Protein 1JHJ (pdb70)

CATH classification: 2.60.120.260

Sequence (161 aa):
ATPNKTPPGADPKQLERTGTVREIGSQAVWSLSSCKPGFGVDQLRDDNLETYWQSDGSQPHLVNIQFRRKTTVKTLCIYADYKSDESYTPSKISVRVGNNFHNLQEIRQLELVEPSGWIHVPLTDNHKKPTRTFMIQIAVLANHQNGRDTHMRQIKIYTPV

Solvent-accessible surface area: 8589 Å² total; per-residue (Å²): 151,39,132,110,89,32,109,78,36,63,55,0,95,95,50,69,194,84,53,82,18,155,38,3,0,102,73,15,100,39,47,32,59,23,65,90,128,55,57,10,45,105,35,0,66,60,85,58,70,146,42,50,0,25,1,86,14,94,71,64,0,39,0,11,0,51,13,235,129,92,1,40,0,93,18,0,0,0,36,0,19,41,173,70,4,115,35,79,0,0,16,94,0,0,0,54,17,13,93,61,86,163,76,37,132,85,50,88,138,35,116,6,45,46,2,36,6,24,15,62,0,64,0,35,53,151,141,186,134,47,9,146,6,64,1,0,9,0,0,0,56,33,12,20,126,152,6,130,19,0,12,0,24,1,0,19,0,0,20,57,122

Organism: Homo sapiens (NCBI:txid9606)

Radius of gyration: 14.82 Å; Cα contacts (8 Å, |Δi|>4): 414; chains: 1; bounding box: 38×38×40 Å

B-factor: mean 30.37, std 11.62, range [15.07, 76.91]

InterPro domains:
  IPR004939 APC10/DOC domain [PF03256] (5-182)
  IPR004939 APC10/DOC domain [PS51284] (1-185)
  IPR004939 APC10/DOC domain [SM01337] (22-184)
  IPR008979 Galactose-binding-like domain superfamily [SSF49785] (11-160)
  IPR016901 Anaphase-promoting complex subunit APC10/Doc1 [PIRSF028841] (13-185)
  IPR016901 Anaphase-promoting complex subunit APC10/Doc1 [PTHR12936] (2-185)
  IPR016901 Anaphase-promoting complex subunit APC10/Doc1 [cd08366] (23-160)

Foldseek 3Di:
DPVPADEADDDVVVVVVVVFKDWCLVQWDKDKPAFDVQADDCQQAVPDQVGKTKGDDAPFIKIKTFHPAFAFFFKKKWFFACVPWPQQGFAKKWKWFAADPVGTDTDDIDGGGRYHTIDIDTQADPVRGGGGGGMMMMIRHGGPPRRGMHITRYMTIIGGD

GO terms:
  GO:0005680 anaphase-promoting complex (C, IDA)
  GO:0141198 protein branched polyubiquitination (P, IDA)
  GO:0031145 anaphase-promoting complex-dependent catabolic process (P, IDA)
  GO:0070936 protein K48-linked ubiquitination (P, IDA)
  GO:0070979 protein K11-linked ubiquitination (P, IDA)
  GO:0005515 protein binding (F, IPI)
  GO:0005654 nucleoplasm (C, TAS)
  GO:0005829 cytosol (C, TAS)

Nearest PDB structures (foldseek):
  1jhj-assembly1_A  TM=1.006E+00  e=3.169E-32  Homo sapiens
  9gaw-assembly1_L  TM=9.898E-01  e=2.789E-29  Homo sapiens
  5l9u-assembly1_L  TM=9.816E-01  e=6.647E-28  Homo sapiens
  8tau-assembly1_L  TM=9.810E-01  e=1.213E-27  Homo sapiens
  6tnt-assembly1_L  TM=9.790E-01  e=3.620E-27  Homo sapiens

Structure (mmCIF, N/CA/C/O backbone):
data_1JHJ
#
_entry.id   1JHJ
#
_cell.length_a   97.664
_cell.length_b   97.664
_cell.length_c   67.769
_cell.angle_alpha   90.00
_cell.angle_beta   90.00
_cell.angle_gamma   120.00
#
_symmetry.space_group_name_H-M   'P 6 2 2'
#
loop_
_entity.id
_entity.type
_entity.pdbx_description
1 polymer APC10
2 non-polymer 'NICKEL (II) ION'
3 water water
#
loop_
_atom_site.group_PDB
_atom_site.id
_atom_site.type_symbol
_atom_site.label_atom_id
_atom_site.label_alt_id
_atom_site.label_comp_id
_atom_site.label_asym_id
_atom_site.label_entity_id
_atom_site.label_seq_id
_atom_site.pdbx_PDB_ins_code
_atom_site.Cartn_x
_atom_site.Cartn_y
_atom_site.Cartn_z
_atom_site.occupancy
_atom_site.B_iso_or_equiv
_atom_site.auth_seq_id
_atom_site.auth_comp_id
_atom_site.auth_asym_id
_atom_site.auth_atom_id
_atom_site.pdbx_PDB_model_num
ATOM 1 N N . ALA A 1 1 ? 15.878 3.135 6.828 1.00 39.35 2 ALA A N 1
ATOM 2 C CA . ALA A 1 1 ? 16.808 3.799 7.782 1.00 35.14 2 ALA A CA 1
ATOM 3 C C . ALA A 1 1 ? 17.839 4.672 7.057 1.00 32.34 2 ALA A C 1
ATOM 4 O O . ALA A 1 1 ? 18.107 4.504 5.864 1.00 30.78 2 ALA A O 1
ATOM 6 N N . THR A 1 2 ? 18.417 5.622 7.785 1.00 30.01 3 THR A N 1
ATOM 7 C CA . THR A 1 2 ? 19.482 6.475 7.240 1.00 28.50 3 THR A CA 1
ATOM 8 C C . THR A 1 2 ? 20.611 6.140 8.177 1.00 26.08 3 THR A C 1
ATOM 9 O O . THR A 1 2 ? 20.820 6.775 9.204 1.00 26.57 3 THR A O 1
ATOM 13 N N . PRO A 1 3 ? 21.397 5.120 7.819 1.00 24.14 4 PRO A N 1
ATOM 14 C CA . PRO A 1 3 ? 22.519 4.634 8.611 1.00 26.42 4 PRO A CA 1
ATOM 15 C C . PRO A 1 3 ? 23.561 5.628 9.088 1.00 22.90 4 PRO A C 1
ATOM 16 O O . PRO A 1 3 ? 24.067 5.496 10.197 1.0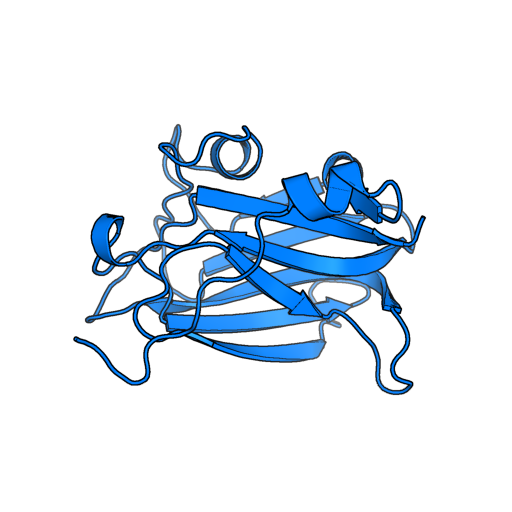0 26.88 4 PRO A O 1
ATOM 20 N N . ASN A 1 4 ? 23.858 6.641 8.277 1.00 23.09 5 ASN A N 1
ATOM 21 C CA . ASN A 1 4 ? 24.846 7.613 8.717 1.00 21.26 5 ASN A CA 1
ATOM 22 C C . ASN A 1 4 ? 24.215 8.912 9.262 1.00 22.55 5 ASN A C 1
ATOM 23 O O . ASN A 1 4 ? 24.867 9.950 9.289 1.00 23.03 5 ASN A O 1
ATOM 28 N N . LYS A 1 5 ? 22.973 8.832 9.708 1.00 22.73 6 LYS A N 1
ATOM 29 C CA . LYS A 1 5 ? 22.350 10.013 10.321 1.00 24.60 6 LYS A CA 1
ATOM 30 C C . LYS A 1 5 ? 23.117 10.348 11.608 1.00 24.79 6 LYS A C 1
ATOM 31 O O . LYS A 1 5 ? 23.724 9.494 12.263 1.00 23.88 6 LYS A O 1
ATOM 37 N N . THR A 1 6 ? 23.116 11.623 11.961 1.00 21.06 7 THR A N 1
ATOM 38 C CA . THR A 1 6 ? 23.770 12.112 13.160 1.00 23.14 7 THR A CA 1
ATOM 39 C C . THR A 1 6 ? 23.058 11.544 14.392 1.00 24.31 7 THR A C 1
ATOM 40 O O . THR A 1 6 ? 21.846 11.715 14.566 1.00 24.98 7 THR A O 1
ATOM 44 N N . PRO A 1 7 ? 23.802 10.841 15.270 1.00 21.04 8 PRO A N 1
ATOM 45 C CA . PRO A 1 7 ? 23.132 10.291 16.449 1.00 22.85 8 PRO A CA 1
ATOM 46 C C . PRO A 1 7 ? 22.607 11.394 17.368 1.00 22.10 8 PRO A C 1
ATOM 47 O O . PRO A 1 7 ? 23.289 12.407 17.548 1.00 23.02 8 PRO A O 1
ATOM 51 N N . PRO A 1 8 ? 21.425 11.190 17.965 1.00 23.19 9 PRO A N 1
ATOM 52 C CA . PRO A 1 8 ? 20.863 12.193 18.878 1.00 27.51 9 PRO A CA 1
ATOM 53 C C . PRO A 1 8 ? 21.700 12.203 20.160 1.00 30.04 9 PRO A C 1
ATOM 54 O O . PRO A 1 8 ? 22.187 11.150 20.610 1.00 28.78 9 PRO A O 1
ATOM 58 N N . GLY A 1 9 ? 21.880 13.386 20.733 1.00 25.01 10 GLY A N 1
ATOM 59 C CA . GLY A 1 9 ? 22.647 13.514 21.952 1.00 28.14 10 GLY A CA 1
ATOM 60 C C . GLY A 1 9 ? 21.747 13.426 23.167 1.00 25.47 10 GLY A C 1
ATOM 61 O O . GLY A 1 9 ? 20.549 13.185 23.058 1.00 26.98 10 GLY A O 1
ATOM 62 N N . ALA A 1 10 ? 22.361 13.633 24.324 1.00 32.08 11 ALA A N 1
ATOM 63 C CA . ALA A 1 10 ? 21.675 13.577 25.610 1.00 32.32 11 ALA A CA 1
ATOM 64 C C . ALA A 1 10 ? 20.763 14.783 25.809 1.00 35.64 11 ALA A C 1
ATOM 65 O O . ALA A 1 10 ? 21.009 15.870 25.277 1.00 28.73 11 ALA A O 1
ATOM 67 N N . ASP A 1 11 ? 19.715 14.576 26.587 1.00 32.86 12 ASP A N 1
ATOM 68 C CA . ASP A 1 11 ? 18.787 15.635 26.908 1.00 34.19 12 ASP A CA 1
ATOM 69 C C . ASP A 1 11 ? 19.558 16.557 27.864 1.00 31.18 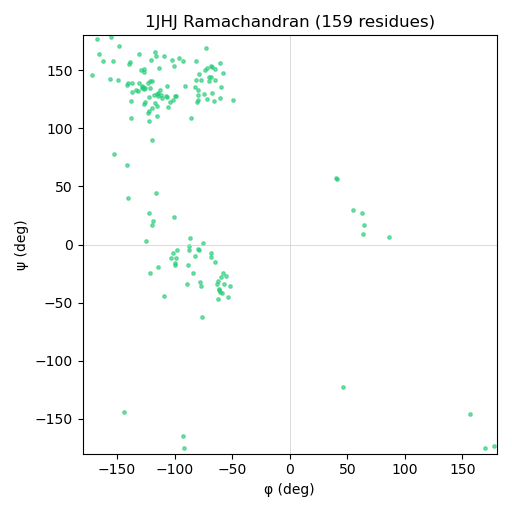12 ASP A C 1
ATOM 70 O O . ASP A 1 11 ? 20.084 16.110 28.898 1.00 28.19 12 ASP A O 1
ATOM 75 N N . PRO A 1 12 ? 19.657 17.859 27.538 1.00 31.65 13 PRO A N 1
ATOM 76 C CA . PRO A 1 12 ? 20.384 18.801 28.392 1.00 27.09 13 PRO A CA 1
ATOM 77 C C . PRO A 1 12 ? 19.905 18.834 29.829 1.00 30.99 13 PRO A C 1
ATOM 78 O O . PRO A 1 12 ? 20.679 19.168 30.724 1.00 33.82 13 PRO A O 1
ATOM 82 N N . LYS A 1 13 ? 18.635 18.505 30.029 1.00 33.57 14 LYS A N 1
ATOM 83 C CA . LYS A 1 13 ? 18.034 18.485 31.362 1.00 39.89 14 LYS A CA 1
ATOM 84 C C . LYS A 1 13 ? 18.753 17.455 32.228 1.00 43.62 14 LYS A C 1
ATOM 85 O O . LYS A 1 13 ? 18.987 17.694 33.421 1.00 40.93 14 LYS A O 1
ATOM 91 N N . GLN A 1 14 ? 19.106 16.315 31.630 1.00 41.23 15 GLN A N 1
ATOM 92 C CA . GLN A 1 14 ? 19.806 15.267 32.375 1.00 42.79 15 GLN A CA 1
ATOM 93 C C . GLN A 1 14 ? 21.107 15.832 32.882 1.00 37.43 15 GLN A C 1
ATOM 94 O O . GLN A 1 14 ? 21.516 15.574 34.009 1.00 42.80 15 GLN A O 1
ATOM 100 N N . LEU A 1 15 ? 21.757 16.616 32.037 1.00 37.59 16 LEU A N 1
ATOM 101 C CA . LEU A 1 15 ? 23.010 17.248 32.396 1.00 34.48 16 LEU A CA 1
ATOM 102 C C . LEU A 1 15 ? 22.766 18.187 33.578 1.00 38.79 16 LEU A C 1
ATOM 103 O O . LEU A 1 15 ? 23.487 18.174 34.572 1.00 33.23 16 LEU A O 1
ATOM 108 N N . GLU A 1 16 ? 21.718 18.991 33.475 1.00 36.82 17 GLU A N 1
ATOM 109 C CA . GLU A 1 16 ? 21.412 19.934 34.536 1.00 36.14 17 GLU A CA 1
ATOM 110 C C . GLU A 1 16 ? 21.107 19.253 35.865 1.00 35.14 17 GLU A C 1
ATOM 111 O O . GLU A 1 16 ? 21.466 19.766 36.921 1.00 35.44 17 GLU A O 1
ATOM 117 N N . ARG A 1 17 ? 20.415 18.123 35.822 1.00 37.92 18 ARG A N 1
ATOM 118 C CA . ARG A 1 17 ? 20.080 17.437 37.062 1.00 40.23 18 ARG A CA 1
ATOM 119 C C . ARG A 1 17 ? 21.316 16.845 37.746 1.00 43.69 18 ARG A C 1
ATOM 120 O O . ARG A 1 17 ? 21.254 16.417 38.911 1.00 44.54 18 ARG A O 1
ATOM 128 N N . THR A 1 18 ? 22.444 16.824 37.048 1.00 42.71 19 THR A N 1
ATOM 129 C CA . THR A 1 18 ? 23.649 16.280 37.663 1.00 42.98 19 THR A CA 1
ATOM 130 C C . THR A 1 18 ? 24.275 17.358 38.528 1.00 43.85 19 THR A C 1
ATOM 131 O O . THR A 1 18 ? 25.203 17.083 39.290 1.00 47.13 19 THR A O 1
ATOM 135 N N . GLY A 1 19 ? 23.769 18.585 38.399 1.00 42.69 20 GLY A N 1
ATOM 136 C CA . GLY A 1 19 ? 24.296 19.712 39.155 1.00 42.59 20 GLY A CA 1
ATOM 137 C C . GLY A 1 19 ? 25.732 20.093 38.827 1.00 42.10 20 GLY A C 1
ATOM 138 O O . GLY A 1 19 ? 26.369 20.810 39.587 1.00 45.13 20 GLY A O 1
ATOM 139 N N . THR A 1 20 ? 26.252 19.637 37.692 1.00 40.52 21 THR A N 1
ATOM 140 C CA . THR A 1 20 ? 27.635 19.934 37.313 1.00 39.83 21 THR A CA 1
ATOM 141 C C . THR A 1 20 ? 27.816 21.091 36.317 1.00 39.98 21 THR A C 1
ATOM 142 O O . THR A 1 20 ? 28.937 21.565 36.083 1.00 40.33 21 THR A O 1
ATOM 146 N N . VAL A 1 21 ? 26.710 21.541 35.731 1.00 39.86 22 VAL A N 1
ATOM 147 C CA . VAL A 1 21 ? 26.743 22.627 34.752 1.00 35.66 22 VAL A CA 1
ATOM 148 C C . VAL A 1 21 ? 25.700 23.675 35.084 1.00 31.02 22 VAL A C 1
ATOM 149 O O . VAL A 1 21 ? 24.791 23.429 35.870 1.00 35.54 22 VAL A O 1
ATOM 153 N N . ARG A 1 22 ? 25.845 24.849 34.481 1.00 33.49 23 ARG A N 1
ATOM 154 C CA . ARG A 1 22 ? 24.855 25.912 34.641 1.00 30.31 23 ARG A CA 1
ATOM 155 C C . ARG A 1 22 ? 24.532 26.447 33.239 1.00 26.23 23 ARG A C 1
ATOM 156 O O . ARG A 1 22 ? 25.436 26.702 32.436 1.00 27.60 23 ARG A O 1
ATOM 164 N N . GLU A 1 23 ? 23.243 26.582 32.937 1.00 24.60 24 GLU A N 1
ATOM 165 C CA . GLU A 1 23 ? 22.853 27.112 31.625 1.00 25.94 24 GLU A CA 1
ATOM 166 C C . GLU A 1 23 ? 23.022 28.615 31.787 1.00 25.19 24 GLU A C 1
ATOM 167 O O . GLU A 1 23 ? 22.494 29.193 32.733 1.00 30.77 24 GLU A O 1
ATOM 173 N N . ILE A 1 24 ? 23.749 29.250 30.874 1.00 26.39 25 ILE A N 1
ATOM 174 C CA . ILE A 1 24 ? 24.022 30.690 31.009 1.00 25.14 25 ILE A CA 1
ATOM 175 C C . ILE A 1 24 ? 23.513 31.573 29.881 1.00 25.43 25 ILE A C 1
ATOM 176 O O . ILE A 1 24 ? 23.949 32.714 29.742 1.00 24.48 25 ILE A O 1
ATOM 181 N N . GLY A 1 25 ? 22.604 31.060 29.071 1.00 24.99 26 GLY A N 1
ATOM 182 C CA . GLY A 1 25 ? 22.106 31.888 27.986 1.00 23.82 26 GLY A CA 1
ATOM 183 C C . GLY A 1 25 ? 21.441 33.189 28.421 1.00 26.49 26 GLY A C 1
ATOM 184 O O . GLY A 1 25 ? 21.462 34.169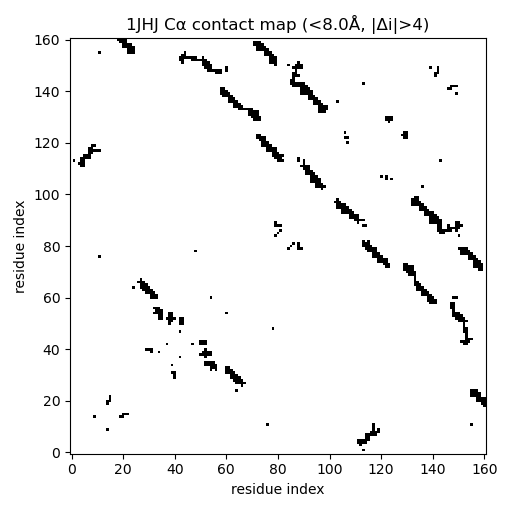 27.660 1.00 25.22 26 GLY A O 1
ATOM 185 N N . SER A 1 26 ? 20.868 33.197 29.627 1.00 24.38 27 SER A N 1
ATOM 186 C CA . SER A 1 26 ? 20.185 34.385 30.140 1.00 25.69 27 SER A CA 1
ATOM 187 C C . SER A 1 26 ? 21.141 35.530 30.351 1.00 26.64 27 SER A C 1
ATOM 188 O O . SER A 1 26 ? 20.704 36.678 30.502 1.00 28.58 27 SER A O 1
ATOM 191 N N . GLN A 1 27 ? 22.435 35.229 30.355 1.00 26.59 28 GLN A N 1
ATOM 192 C CA . GLN A 1 27 ? 23.446 36.259 30.553 1.00 27.35 28 GLN A CA 1
ATOM 193 C C . GLN A 1 27 ? 23.870 36.933 29.264 1.00 28.87 28 GLN A C 1
ATOM 194 O O . GLN A 1 27 ? 24.662 37.868 29.291 1.00 30.36 28 GLN A O 1
ATOM 200 N N . ALA A 1 28 ? 23.359 36.461 28.135 1.00 24.15 29 ALA A N 1
ATOM 201 C CA . ALA A 1 28 ? 23.743 37.025 26.851 1.00 21.73 29 ALA A CA 1
ATOM 202 C C . ALA A 1 28 ? 22.645 37.827 26.185 1.00 23.43 29 ALA A C 1
ATOM 203 O O . ALA A 1 28 ? 21.484 37.718 26.563 1.00 22.58 29 ALA A O 1
ATOM 205 N N . VAL A 1 29 ? 23.042 38.658 25.222 1.00 21.69 30 VAL A N 1
ATOM 206 C CA . VAL A 1 29 ? 22.092 39.377 24.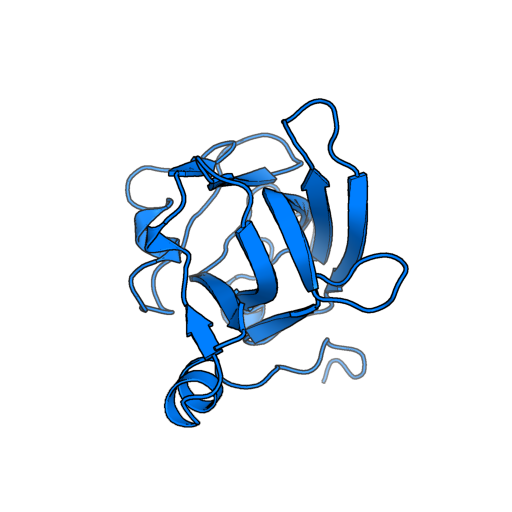384 1.00 23.97 30 VAL A CA 1
ATOM 207 C C . VAL A 1 29 ? 22.076 38.499 23.127 1.00 20.34 30 VAL A C 1
ATOM 208 O O . VAL A 1 29 ? 23.132 38.169 22.571 1.00 22.71 30 VAL A O 1
ATOM 212 N N . TRP A 1 30 ? 20.882 38.107 22.698 1.00 22.57 31 TRP A N 1
ATOM 213 C CA . TRP A 1 30 ? 20.725 37.245 21.537 1.00 20.03 31 TRP A CA 1
ATOM 214 C C . TRP A 1 30 ? 20.180 38.022 20.340 1.00 23.61 31 TRP A C 1
ATOM 215 O O . TRP A 1 30 ? 19.251 38.815 20.520 1.00 24.54 31 TRP A O 1
ATOM 226 N N . SER A 1 31 ? 20.737 37.804 19.143 1.00 19.61 32 SER A N 1
ATOM 227 C CA . SER A 1 31 ? 20.192 38.451 17.942 1.00 21.09 32 SER A CA 1
ATOM 228 C C . SER A 1 31 ? 20.221 37.427 16.805 1.00 21.39 32 SER A C 1
ATOM 229 O O . SER A 1 31 ? 21.024 36.500 16.815 1.00 23.83 32 SER A O 1
ATOM 232 N N . LEU A 1 32 ? 19.349 37.609 15.821 1.00 19.61 33 LEU A N 1
ATOM 233 C CA . LEU A 1 32 ? 19.226 36.684 14.702 1.00 22.18 33 LEU A CA 1
ATOM 234 C C . LEU A 1 32 ? 19.356 37.462 13.424 1.00 25.44 33 LEU A C 1
ATOM 235 O O . LEU A 1 32 ? 18.927 38.626 13.357 1.00 26.14 33 LEU A O 1
ATOM 240 N N . SER A 1 33 ? 19.902 36.826 12.403 1.00 19.26 34 SER A N 1
ATOM 241 C CA . SER A 1 33 ? 20.060 37.475 11.088 1.00 22.69 34 SER A CA 1
ATOM 242 C C . SER A 1 33 ? 18.686 37.834 10.477 1.00 22.77 34 SER A C 1
ATOM 243 O O . SER A 1 33 ? 18.570 38.850 9.783 1.00 22.25 34 SER A O 1
ATOM 246 N N . SER A 1 34 ? 17.674 37.009 10.725 1.00 18.86 35 SER A N 1
ATOM 247 C CA . SER A 1 34 ? 16.314 37.230 10.244 1.00 20.97 35 SER A CA 1
ATOM 248 C C . SER A 1 34 ? 15.394 36.316 10.989 1.00 25.79 35 SER A C 1
ATOM 249 O O . SER A 1 34 ? 15.860 35.344 11.611 1.00 22.40 35 SER A O 1
ATOM 252 N N . CYS A 1 35 ? 14.091 36.608 10.929 1.00 21.54 36 CYS A N 1
ATOM 253 C CA . CYS A 1 35 ? 13.102 35.786 11.600 1.00 23.18 36 CYS A CA 1
ATOM 254 C C . CYS A 1 35 ? 11.724 36.191 11.094 1.00 28.75 36 CYS A C 1
ATOM 255 O O . CYS A 1 35 ? 11.582 37.124 10.305 1.00 28.96 36 CYS A O 1
ATOM 258 N N . LYS A 1 36 ? 10.728 35.474 11.587 1.00 35.33 37 LYS A N 1
ATOM 259 C CA . LYS A 1 36 ? 9.332 35.695 11.242 1.00 35.94 37 LYS A CA 1
ATOM 260 C C . LYS A 1 36 ? 8.662 35.951 12.602 1.00 39.79 37 LYS A C 1
ATOM 261 O O . LYS A 1 36 ? 9.007 35.347 13.613 1.00 32.24 37 LYS A O 1
ATOM 267 N N . PRO A 1 37 ? 7.744 36.924 12.670 1.00 37.96 38 PRO A N 1
ATOM 268 C CA . PRO A 1 37 ? 7.056 37.228 13.921 1.00 38.54 38 PRO A CA 1
ATOM 269 C C . PRO A 1 37 ? 6.478 35.992 14.601 1.00 35.56 38 PRO A C 1
ATOM 270 O O . PRO A 1 37 ? 5.687 35.269 14.003 1.00 35.25 38 PRO A O 1
ATOM 274 N N . GLY A 1 38 ? 6.857 35.777 15.859 1.00 32.78 39 GLY A N 1
ATOM 275 C CA . GLY A 1 38 ? 6.395 34.636 16.619 1.00 31.70 39 GLY A CA 1
ATOM 276 C C . GLY A 1 38 ? 7.267 33.412 16.373 1.00 25.52 39 GLY A C 1
ATOM 277 O O . GLY A 1 38 ? 6.936 32.312 16.835 1.00 29.08 39 GLY A O 1
ATOM 278 N N . PHE A 1 39 ? 8.364 33.596 15.631 1.00 25.69 40 PHE A N 1
ATOM 279 C CA . PHE A 1 39 ? 9.266 32.473 15.318 1.00 22.87 40 PHE A CA 1
ATOM 280 C C . PHE A 1 39 ? 10.687 33.023 15.383 1.00 24.40 40 PHE A C 1
ATOM 281 O O . PHE A 1 39 ? 11.345 33.147 14.367 1.00 22.81 40 PHE A O 1
ATOM 289 N N . GLY A 1 40 ? 11.124 33.377 16.591 1.00 21.59 41 GLY A N 1
ATOM 290 C CA . GLY A 1 40 ? 12.430 33.974 16.816 1.00 22.08 41 GLY A CA 1
ATOM 291 C C . GLY A 1 40 ? 13.098 33.552 18.116 1.00 22.36 41 GLY A C 1
ATOM 292 O O . GLY A 1 40 ? 12.949 32.403 18.560 1.00 22.95 41 GLY A O 1
ATOM 293 N N . VAL A 1 41 ? 13.818 34.492 18.730 1.00 22.88 42 VAL A N 1
ATOM 294 C CA . VAL A 1 41 ? 14.573 34.171 19.944 1.00 27.14 42 VAL A CA 1
ATOM 295 C C . VAL A 1 41 ? 13.804 33.527 21.062 1.00 25.97 42 VAL A C 1
ATOM 296 O O . VAL A 1 41 ? 14.279 32.560 21.673 1.00 22.87 42 VAL A O 1
ATOM 300 N N . ASP A 1 42 ? 12.616 34.051 21.360 1.00 21.95 43 ASP A N 1
ATOM 301 C CA . ASP A 1 42 ? 11.842 33.482 22.441 1.00 24.97 43 ASP A CA 1
ATOM 302 C C . ASP A 1 42 ? 11.572 31.999 22.218 1.00 24.31 43 ASP A C 1
ATOM 303 O O . ASP A 1 42 ? 11.510 31.228 23.185 1.00 24.46 43 ASP A O 1
ATOM 308 N N . GLN A 1 43 ? 11.402 31.604 20.953 1.00 22.92 44 GLN A N 1
ATOM 309 C CA . GLN A 1 43 ? 11.088 30.234 20.610 1.00 21.06 44 GLN A CA 1
ATOM 310 C C . GLN A 1 43 ? 12.313 29.335 20.647 1.00 19.56 44 GLN A C 1
ATOM 311 O O . GLN A 1 43 ? 12.171 28.133 20.489 1.00 23.63 44 GLN A O 1
ATOM 317 N N . LEU A 1 44 ? 13.484 29.936 20.885 1.00 19.55 45 LEU A N 1
ATOM 318 C CA . LEU A 1 44 ? 14.714 29.129 21.038 1.00 19.10 45 LEU A CA 1
ATOM 319 C C . LEU A 1 44 ? 15.050 28.993 22.513 1.00 22.79 45 LEU A C 1
ATOM 320 O O . LEU A 1 44 ? 15.926 28.218 22.875 1.00 20.25 45 LEU A O 1
ATOM 325 N N . ARG A 1 45 ? 14.318 29.718 23.360 1.00 21.29 46 ARG A N 1
ATOM 326 C CA . ARG A 1 45 ? 14.575 29.779 24.802 1.00 21.60 46 ARG A CA 1
ATOM 327 C C . ARG A 1 45 ? 13.414 29.416 25.737 1.00 21.27 46 ARG A C 1
ATOM 328 O O . ARG A 1 45 ? 13.544 29.495 26.976 1.00 24.80 46 ARG A O 1
ATOM 336 N N . ASP A 1 46 ? 12.291 29.016 25.148 1.00 23.22 47 ASP A N 1
ATOM 337 C CA . ASP A 1 46 ? 11.068 28.692 25.884 1.00 24.91 47 ASP A CA 1
ATOM 338 C C . ASP A 1 46 ? 10.893 27.263 26.428 1.00 24.50 47 ASP A C 1
ATOM 339 O O . ASP A 1 46 ? 9.835 26.914 26.963 1.00 26.56 47 ASP A O 1
ATOM 344 N N . ASP A 1 47 ? 11.916 26.427 26.302 1.00 21.52 48 ASP A N 1
ATOM 345 C CA . ASP A 1 47 ? 11.847 25.044 26.727 1.00 20.85 48 ASP A CA 1
ATOM 346 C C . ASP A 1 47 ? 10.708 24.289 26.111 1.00 21.37 48 ASP A C 1
ATOM 347 O O . ASP A 1 47 ? 10.177 23.335 26.692 1.00 26.50 48 ASP A O 1
ATOM 352 N N . ASN A 1 48 ? 10.338 24.709 24.907 1.00 22.39 49 ASN A N 1
ATOM 353 C CA . ASN A 1 48 ? 9.262 24.068 24.189 1.00 24.76 49 ASN A CA 1
ATOM 354 C C . ASN A 1 48 ? 9.801 23.582 22.852 1.00 23.39 49 ASN A C 1
ATOM 355 O O . ASN A 1 48 ? 10.185 24.390 22.023 1.00 22.90 49 ASN A O 1
ATOM 360 N N . LEU A 1 49 ? 9.827 22.269 22.654 1.00 23.27 50 LEU A N 1
ATOM 361 C CA . LEU A 1 49 ? 10.348 21.706 21.407 1.00 22.09 50 LEU A CA 1
ATOM 362 C C . LEU A 1 49 ? 9.345 21.752 20.227 1.00 21.74 50 LEU A C 1
ATOM 363 O O . LEU A 1 49 ? 9.682 21.379 19.098 1.00 22.56 50 LEU A O 1
ATOM 368 N N . GLU A 1 50 ? 8.126 22.204 20.497 1.00 26.30 51 GLU A N 1
ATOM 369 C CA . GLU A 1 50 ? 7.098 22.323 19.469 1.00 27.88 51 GLU A CA 1
ATOM 370 C C . GLU A 1 50 ? 7.151 23.676 18.778 1.00 23.85 51 GLU A C 1
ATOM 371 O O . GLU A 1 50 ? 6.607 23.844 17.689 1.00 29.15 51 GLU A O 1
ATOM 377 N N . THR A 1 51 ? 7.810 24.648 19.397 1.00 22.36 52 THR A N 1
ATOM 378 C CA . THR A 1 51 ? 7.951 25.975 18.794 1.00 22.96 52 THR A CA 1
ATOM 379 C C . THR A 1 51 ? 9.352 26.112 18.201 1.00 21.81 52 THR A C 1
ATOM 380 O O . THR A 1 51 ? 10.266 25.405 18.610 1.00 21.69 52 THR A O 1
ATOM 384 N N . TYR A 1 52 ? 9.497 27.045 17.268 1.00 22.35 53 TYR A N 1
ATOM 385 C CA . TYR A 1 52 ? 10.783 27.222 16.588 1.00 19.86 53 TYR A CA 1
ATOM 386 C C . TYR A 1 52 ? 11.022 28.615 16.056 1.00 20.03 53 TYR A C 1
ATOM 387 O O . TYR A 1 52 ? 10.088 29.406 15.807 1.00 23.29 53 TYR A O 1
ATOM 396 N N . TRP A 1 53 ? 12.306 28.889 15.881 1.00 22.64 54 TRP A N 1
ATOM 397 C CA . TRP A 1 53 ? 12.767 30.090 15.191 1.00 19.66 54 TRP A CA 1
ATOM 398 C C . TRP A 1 53 ? 12.660 29.657 13.723 1.00 22.21 54 TRP A C 1
ATOM 399 O O . TRP A 1 53 ? 12.999 28.506 13.375 1.00 19.66 54 TRP A O 1
ATOM 410 N N . GLN A 1 54 ? 12.115 30.529 12.870 1.00 20.61 55 GLN A N 1
ATOM 411 C CA . GLN A 1 54 ? 12.122 30.272 11.429 1.00 22.01 55 GLN A CA 1
ATOM 412 C C . GLN A 1 54 ? 12.771 31.506 10.837 1.00 20.71 55 GLN A C 1
ATOM 413 O O . GLN A 1 54 ? 12.300 32.637 11.083 1.00 19.96 55 GLN A O 1
ATOM 419 N N . SER A 1 55 ? 13.859 31.330 10.089 1.00 19.01 56 SER A N 1
ATOM 420 C CA . SER A 1 55 ? 14.502 32.480 9.446 1.00 16.66 56 SER A CA 1
ATOM 421 C C . SER A 1 55 ? 13.636 32.979 8.277 1.00 21.73 56 SER A C 1
ATOM 422 O O . SER A 1 55 ? 12.629 32.347 7.898 1.00 18.51 56 SER A O 1
ATOM 425 N N . ASP A 1 56 ? 14.000 34.154 7.763 1.00 18.74 57 ASP A N 1
ATOM 426 C CA . ASP A 1 56 ? 13.330 34.717 6.584 1.00 19.57 57 ASP A CA 1
ATOM 427 C C . ASP A 1 56 ? 14.362 35.594 5.933 1.00 21.64 57 ASP A C 1
ATOM 428 O O . ASP A 1 56 ? 14.348 36.828 6.072 1.00 23.05 57 ASP A O 1
ATOM 433 N N . GLY A 1 57 ? 15.285 34.961 5.223 1.00 18.91 58 GLY A N 1
ATOM 434 C CA . GLY A 1 57 ? 16.355 35.721 4.608 1.00 21.19 58 GLY A CA 1
ATOM 435 C C . GLY A 1 57 ? 17.350 34.833 3.888 1.00 22.09 58 GLY A C 1
ATOM 436 O O . GLY A 1 57 ? 17.130 33.638 3.766 1.00 21.92 58 GLY A O 1
ATOM 437 N N . SER A 1 58 ? 18.432 35.438 3.425 1.00 21.84 59 SER A N 1
ATOM 438 C CA . SER A 1 58 ? 19.494 34.744 2.709 1.00 23.80 59 SER A CA 1
ATOM 439 C C . SER A 1 58 ? 20.478 34.030 3.645 1.00 23.31 59 SER A C 1
ATOM 440 O O . SER A 1 58 ? 20.829 34.562 4.691 1.00 24.79 59 SER A O 1
ATOM 443 N N . GLN A 1 59 ? 20.916 32.846 3.241 1.00 19.82 60 GLN A N 1
ATOM 444 C CA . GLN A 1 59 ? 21.916 32.108 4.008 1.00 23.35 60 GLN A CA 1
ATOM 445 C C . GLN A 1 59 ? 23.210 32.898 3.897 1.00 23.29 60 GLN A C 1
ATOM 446 O O . GLN A 1 59 ? 23.423 33.612 2.921 1.00 23.48 60 GLN A O 1
ATOM 452 N N . PRO A 1 60 ? 24.100 32.775 4.887 1.00 20.75 61 PRO A N 1
ATOM 453 C CA . PRO A 1 60 ? 23.944 31.944 6.081 1.00 20.30 61 PRO A CA 1
ATOM 454 C C . PRO A 1 60 ? 23.055 32.577 7.113 1.00 21.37 61 PRO A C 1
ATOM 455 O O . PRO A 1 60 ? 23.036 33.797 7.260 1.00 21.39 61 PRO A O 1
ATOM 459 N N . HIS A 1 61 ? 22.305 31.759 7.854 1.00 17.98 62 HIS A N 1
ATOM 460 C CA . HIS A 1 61 ? 21.450 32.293 8.893 1.00 16.11 62 HIS A CA 1
ATOM 461 C C . HIS A 1 61 ? 22.291 32.303 10.157 1.00 20.60 62 HIS A C 1
ATOM 462 O O . HIS A 1 61 ? 22.965 31.322 10.464 1.00 20.11 62 HIS A O 1
ATOM 469 N N . LEU A 1 62 ? 22.210 33.398 10.894 1.00 19.77 63 LEU A N 1
ATOM 470 C CA . LEU A 1 62 ? 23.040 33.568 12.082 1.00 20.15 63 LEU A CA 1
ATOM 471 C C . LEU A 1 62 ? 22.318 33.745 13.398 1.00 19.48 63 LEU A C 1
ATOM 472 O O . LEU A 1 62 ? 21.296 34.436 13.479 1.00 19.62 63 LEU A O 1
ATOM 477 N N . VAL A 1 63 ? 22.875 33.119 14.438 1.00 17.45 64 VAL A N 1
ATOM 478 C CA . VAL A 1 63 ? 22.392 33.295 15.787 1.00 16.63 64 VAL A CA 1
ATOM 479 C C . VAL A 1 63 ? 23.624 33.878 16.500 1.00 18.40 64 VAL A C 1
ATOM 480 O O . VAL A 1 63 ? 24.682 33.248 16.566 1.00 20.77 64 VAL A O 1
ATOM 484 N N . ASN A 1 64 ? 23.473 35.097 17.002 1.00 18.11 65 ASN A N 1
ATOM 485 C CA . ASN A 1 64 ? 24.543 35.781 17.716 1.00 19.86 65 ASN A CA 1
ATOM 486 C C . ASN A 1 64 ? 24.235 35.798 19.202 1.00 19.35 65 ASN A C 1
ATOM 487 O O . ASN A 1 64 ? 23.156 36.233 19.637 1.00 21.71 65 ASN A O 1
ATOM 492 N N . ILE A 1 65 ? 25.203 35.332 19.983 1.00 19.59 66 ILE A N 1
ATOM 493 C CA . ILE A 1 65 ? 25.074 35.239 21.441 1.00 19.51 66 ILE A CA 1
ATOM 494 C C . ILE A 1 65 ? 26.233 36.082 21.998 1.00 23.47 66 ILE A C 1
ATOM 495 O O . ILE A 1 65 ? 27.402 35.692 21.938 1.00 24.43 66 ILE A O 1
ATOM 500 N N . GLN A 1 66 ? 25.905 37.263 22.519 1.00 20.71 67 GLN A N 1
ATOM 501 C CA . GLN A 1 66 ? 26.939 38.164 22.991 1.00 21.32 67 GLN A CA 1
ATOM 502 C C . GLN A 1 66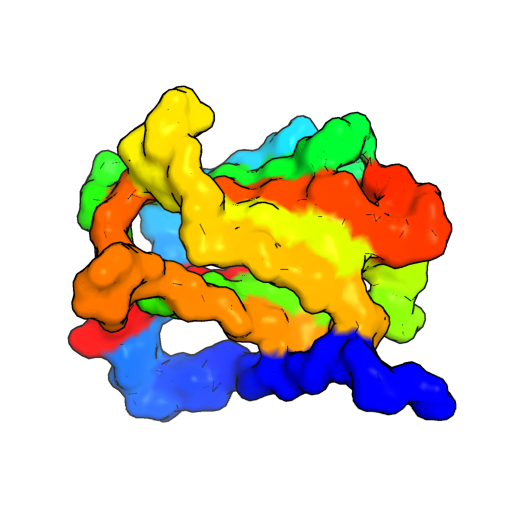 ? 26.903 38.433 24.474 1.00 21.47 67 GLN A C 1
ATOM 503 O O . GLN A 1 66 ? 25.873 38.774 25.035 1.00 20.92 67 GLN A O 1
ATOM 509 N N . PHE A 1 67 ? 28.049 38.274 25.106 1.00 23.81 68 PHE A N 1
ATOM 510 C CA . PHE A 1 67 ? 28.135 38.543 26.536 1.00 25.61 68 PHE A CA 1
ATOM 511 C C . PHE A 1 67 ? 28.766 39.917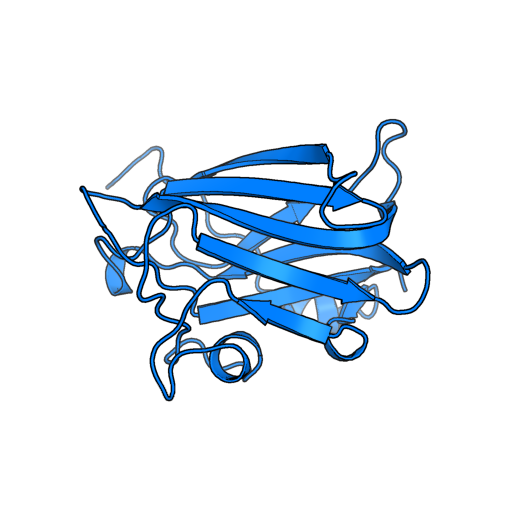 26.734 1.00 29.02 68 PHE A C 1
ATOM 512 O O . PHE A 1 67 ? 29.536 40.402 25.897 1.00 30.44 68 PHE A O 1
ATOM 520 N N . ARG A 1 68 ? 28.436 40.537 27.861 1.00 29.53 69 ARG A N 1
ATOM 521 C CA . ARG A 1 68 ? 28.963 41.857 28.208 1.00 32.80 69 ARG A CA 1
ATOM 522 C C . ARG A 1 68 ? 30.389 41.708 28.714 1.00 33.05 69 ARG A C 1
ATOM 523 O O . ARG A 1 68 ? 31.232 42.587 28.501 1.00 34.35 69 ARG A O 1
ATOM 531 N N . ARG A 1 69 ? 30.631 40.570 29.353 1.00 31.24 70 ARG A N 1
ATOM 532 C CA . ARG A 1 69 ? 31.912 40.194 29.955 1.00 36.67 70 ARG A CA 1
ATOM 533 C C . ARG A 1 69 ? 32.485 38.917 29.367 1.00 34.73 70 ARG A C 1
ATOM 534 O O . ARG A 1 69 ? 31.756 38.088 28.836 1.00 35.11 70 ARG A O 1
ATOM 542 N N . LYS A 1 70 ? 33.792 38.731 29.523 1.00 35.17 71 LYS A N 1
ATOM 543 C CA . LYS A 1 70 ? 34.460 37.525 29.042 1.00 33.48 71 LYS A CA 1
ATOM 544 C C . LYS A 1 70 ? 33.787 36.380 29.801 1.00 33.88 71 LYS A C 1
ATOM 545 O O . LYS A 1 70 ? 33.722 36.395 31.038 1.00 34.04 71 LYS A O 1
ATOM 551 N N . THR A 1 71 ? 33.283 35.387 29.073 1.00 27.97 72 THR A N 1
ATOM 552 C CA . THR A 1 71 ? 32.546 34.310 29.699 1.00 25.21 72 THR A CA 1
ATOM 553 C C . THR A 1 71 ? 33.055 32.931 29.322 1.00 28.58 72 THR A C 1
ATOM 554 O O . THR A 1 71 ? 33.328 32.674 28.162 1.00 30.53 72 THR A O 1
ATOM 558 N N . THR A 1 72 ? 33.185 32.053 30.316 1.00 30.37 73 THR A N 1
ATOM 559 C CA . THR A 1 72 ? 33.640 30.685 30.069 1.00 29.92 73 THR A CA 1
ATOM 560 C C . THR A 1 72 ? 32.466 29.860 29.538 1.00 29.65 73 THR A C 1
ATOM 561 O O . THR A 1 72 ? 31.417 29.794 30.168 1.00 29.96 73 THR A O 1
ATOM 565 N N . VAL A 1 73 ? 32.644 29.248 28.372 1.00 29.69 74 VAL A N 1
ATOM 566 C CA . VAL A 1 73 ? 31.591 28.441 27.782 1.00 28.99 74 VAL A CA 1
ATOM 567 C C . VAL A 1 73 ? 32.150 27.062 27.462 1.00 29.13 74 VAL A C 1
ATOM 568 O O . VAL A 1 73 ? 33.244 26.935 26.903 1.00 34.75 74 VAL A O 1
ATOM 572 N N . LYS A 1 74 ? 31.402 26.046 27.831 1.00 25.00 75 LYS A N 1
ATOM 573 C CA . LYS A 1 74 ? 31.870 24.688 27.606 1.00 27.73 75 LYS A CA 1
ATOM 574 C C . LYS A 1 74 ? 31.143 23.904 26.531 1.00 28.02 75 LYS A C 1
ATOM 575 O O . LYS A 1 74 ? 31.774 23.236 25.711 1.00 25.87 75 LYS A O 1
ATOM 581 N N . THR A 1 75 ? 29.818 23.995 26.530 1.00 24.89 76 THR A N 1
ATOM 582 C CA . THR A 1 75 ? 29.021 23.237 25.596 1.00 25.36 76 THR A CA 1
ATOM 583 C C . THR A 1 75 ? 27.843 24.032 25.065 1.00 22.89 76 THR A C 1
ATOM 584 O O . THR A 1 75 ? 27.155 24.731 25.820 1.00 23.68 76 THR A O 1
ATOM 588 N N . LEU A 1 76 ? 27.620 23.876 23.775 1.00 21.77 77 LEU A N 1
ATOM 589 C CA . LEU A 1 76 ? 26.492 24.486 23.057 1.00 21.61 77 LEU A CA 1
ATOM 590 C C . LEU A 1 76 ? 25.576 23.329 22.640 1.00 21.72 77 LEU A C 1
ATOM 591 O O . LEU A 1 76 ? 26.044 22.353 22.049 1.00 21.48 77 LEU A O 1
ATOM 596 N N . CYS A 1 77 ? 24.282 23.432 22.944 1.00 19.75 78 CYS A N 1
ATOM 597 C CA . CYS A 1 77 ? 23.317 22.395 22.593 1.00 20.36 78 CYS A CA 1
ATOM 598 C C . CYS A 1 77 ? 22.279 22.978 21.648 1.00 19.13 78 CYS A C 1
ATOM 599 O O . CYS A 1 77 ? 21.674 24.009 21.973 1.00 20.60 78 CYS A O 1
ATOM 602 N N . ILE A 1 78 ? 22.034 22.314 20.502 1.00 19.65 79 ILE A N 1
ATOM 603 C CA . ILE A 1 78 ? 21.050 22.803 19.520 1.00 20.88 79 ILE A CA 1
ATOM 604 C C . ILE A 1 78 ? 20.060 21.681 19.240 1.00 21.32 79 ILE A C 1
ATOM 605 O O . ILE A 1 78 ? 20.496 20.550 19.023 1.00 24.38 79 ILE A O 1
ATOM 610 N N . TYR A 1 79 ? 18.760 21.973 19.223 1.00 18.28 80 TYR A N 1
ATOM 611 C CA . TYR A 1 79 ? 17.772 20.925 18.914 1.00 20.10 80 TYR A CA 1
ATOM 612 C C . TYR A 1 79 ? 17.304 21.060 17.484 1.00 23.48 80 TYR A C 1
ATOM 613 O O . TYR A 1 79 ? 16.780 22.105 17.096 1.00 26.53 80 TYR A O 1
ATOM 622 N N . ALA A 1 80 ? 17.443 19.994 16.707 1.00 20.35 81 ALA A N 1
ATOM 623 C CA . ALA A 1 80 ? 17.033 20.025 15.302 1.00 20.56 81 ALA A CA 1
ATOM 624 C C . ALA A 1 80 ? 16.414 18.672 15.047 1.00 23.77 81 ALA A C 1
ATOM 625 O O . ALA A 1 80 ? 16.967 17.671 15.490 1.00 28.71 81 ALA A O 1
ATOM 627 N N . ASP A 1 81 ? 15.290 18.642 14.342 1.00 21.78 82 ASP A N 1
ATOM 628 C CA . ASP A 1 81 ? 14.630 17.373 14.068 1.00 21.57 82 ASP A CA 1
ATOM 629 C C . ASP A 1 81 ? 14.123 17.295 12.643 1.00 20.37 82 ASP A C 1
ATOM 630 O O . ASP A 1 81 ? 13.136 17.936 12.264 1.00 22.25 82 ASP A O 1
ATOM 635 N N . TYR A 1 82 ? 14.803 16.464 11.860 1.00 19.67 83 TYR A N 1
ATOM 636 C CA . TYR A 1 82 ? 14.517 16.285 10.461 1.00 19.68 83 TYR A CA 1
ATOM 637 C C . TYR A 1 82 ? 13.106 15.806 10.142 1.00 20.24 83 TYR A C 1
ATOM 638 O O . TYR A 1 82 ? 12.487 16.262 9.183 1.00 20.37 83 TYR A O 1
ATOM 647 N N . LYS A 1 83 ? 12.595 14.862 10.922 1.00 20.36 84 LYS A N 1
ATOM 648 C CA . LYS A 1 83 ? 11.259 14.357 10.630 1.00 21.76 84 LYS A CA 1
ATO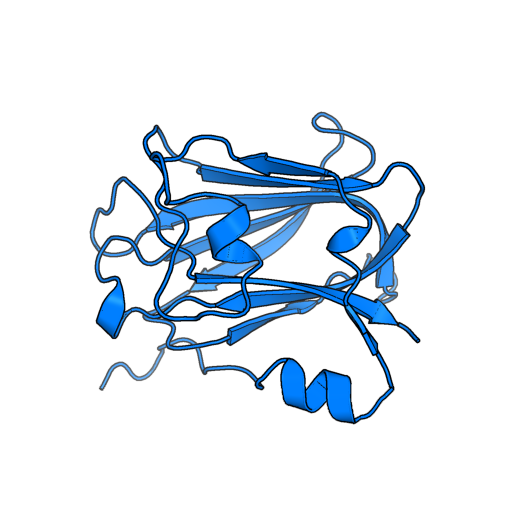M 649 C C . LYS A 1 83 ? 10.221 15.460 10.744 1.00 23.74 84 LYS A C 1
ATOM 650 O O . LYS A 1 83 ? 9.243 15.476 9.994 1.00 26.07 84 LYS A O 1
ATOM 656 N N . SER A 1 84 ? 10.463 16.409 11.637 1.00 21.64 85 SER A N 1
ATOM 657 C CA . SER A 1 84 ? 9.518 17.506 11.794 1.00 21.02 85 SER A CA 1
ATOM 658 C C . SER A 1 84 ? 9.823 18.682 10.869 1.00 21.72 85 SER A C 1
ATOM 659 O O . SER A 1 84 ? 8.908 19.353 10.384 1.00 23.34 85 SER A O 1
ATOM 662 N N . ASP A 1 85 ? 11.105 18.924 10.613 1.00 20.58 86 ASP A N 1
ATOM 663 C CA . ASP A 1 85 ? 11.421 20.140 9.856 1.00 18.39 86 ASP A CA 1
ATOM 664 C C . ASP A 1 85 ? 11.777 20.027 8.391 1.00 19.86 86 ASP A C 1
ATOM 665 O O . ASP A 1 85 ? 11.810 21.042 7.696 1.00 18.87 86 ASP A O 1
ATOM 670 N N . GLU A 1 86 ? 12.014 18.801 7.925 1.00 18.05 87 GLU A N 1
ATOM 671 C CA . GLU A 1 86 ? 12.313 18.552 6.520 1.00 17.80 87 GLU A CA 1
ATOM 672 C C . GLU A 1 86 ? 13.351 19.532 5.974 1.00 18.52 87 GLU A C 1
ATOM 673 O O . GLU A 1 86 ? 14.457 19.588 6.509 1.00 18.99 87 GLU A O 1
ATOM 679 N N . SER A 1 87 ? 13.033 20.281 4.920 1.00 17.84 88 SER A N 1
ATOM 680 C CA . SER A 1 87 ? 14.033 21.176 4.315 1.00 18.35 88 SER A CA 1
ATOM 681 C C . SER A 1 87 ? 14.440 22.364 5.176 1.00 19.68 88 SER A C 1
ATOM 682 O O . SER A 1 87 ? 15.368 23.095 4.808 1.00 17.91 88 SER A O 1
ATOM 685 N N . TYR A 1 88 ? 13.754 22.569 6.304 1.00 16.74 89 TYR A N 1
ATOM 686 C CA . TYR A 1 88 ? 14.133 23.646 7.231 1.00 16.20 89 TYR A CA 1
ATOM 687 C C . TYR A 1 88 ? 15.187 23.140 8.221 1.00 16.10 89 TYR A C 1
ATOM 688 O O . TYR A 1 88 ? 15.658 23.886 9.055 1.00 17.76 89 TYR A O 1
ATOM 697 N N . THR A 1 89 ? 15.559 21.853 8.117 1.00 17.11 90 THR A N 1
ATOM 698 C CA . THR A 1 89 ? 16.554 21.260 9.037 1.00 16.78 90 THR A CA 1
ATOM 699 C C . THR A 1 89 ? 17.970 21.627 8.594 1.00 15.77 90 THR A C 1
ATOM 700 O O . THR A 1 89 ? 18.358 21.356 7.465 1.00 17.35 90 THR A O 1
ATOM 704 N N . PRO A 1 90 ? 18.754 22.276 9.473 1.00 15.61 91 PRO A N 1
ATOM 705 C CA . PRO A 1 90 ? 20.130 22.630 9.078 1.00 15.95 91 PRO A CA 1
ATOM 706 C C . PRO A 1 90 ? 20.899 21.365 8.699 1.00 18.85 91 PRO A C 1
ATOM 707 O O . PRO A 1 90 ? 20.690 20.305 9.306 1.00 18.83 91 PRO A O 1
ATOM 711 N N . SER A 1 91 ? 21.815 21.510 7.751 1.00 17.14 92 SER A N 1
ATOM 712 C CA . SER A 1 91 ? 22.691 20.385 7.304 1.00 19.83 92 SER A CA 1
ATOM 713 C C . SER A 1 91 ? 24.168 20.726 7.488 1.00 21.73 92 SER A C 1
ATOM 714 O O . SER A 1 91 ? 25.029 19.822 7.509 1.00 22.50 92 SER A O 1
ATOM 717 N N . LYS A 1 92 ? 24.492 22.014 7.506 1.00 19.88 93 LYS A N 1
ATOM 718 C CA . LYS A 1 92 ? 25.891 22.427 7.677 1.00 22.18 93 LYS A CA 1
ATOM 719 C C . LYS A 1 92 ? 25.889 23.611 8.633 1.00 20.83 93 LYS A C 1
ATOM 720 O O . LYS A 1 92 ? 25.223 24.606 8.362 1.00 21.39 93 LYS A O 1
ATOM 726 N N . ILE A 1 93 ? 26.622 23.519 9.747 1.00 18.23 94 ILE A N 1
ATOM 727 C CA . ILE A 1 93 ? 26.649 24.614 10.740 1.00 17.73 94 ILE A CA 1
ATOM 728 C C . ILE A 1 93 ? 28.090 24.943 11.110 1.00 22.93 94 ILE A C 1
ATOM 729 O O . ILE A 1 93 ? 28.903 24.048 11.273 1.00 25.05 94 ILE A O 1
ATOM 734 N N . SER A 1 94 ? 28.391 26.231 11.232 1.00 19.94 95 SER A N 1
ATOM 735 C CA . SER A 1 94 ? 29.717 26.690 11.644 1.00 20.71 95 SER A CA 1
ATOM 736 C C . SER A 1 94 ? 29.547 27.364 13.007 1.00 22.51 95 SER A C 1
ATOM 737 O O . SER A 1 94 ? 28.638 28.187 13.185 1.00 22.85 95 SER A O 1
ATOM 740 N N . VAL A 1 95 ? 30.375 27.002 13.989 1.00 18.66 96 VAL A N 1
ATOM 741 C CA . VAL A 1 95 ? 30.314 27.642 15.287 1.00 18.20 96 VAL A CA 1
ATOM 742 C C . VAL A 1 95 ? 31.598 28.455 15.413 1.00 22.37 96 VAL A C 1
ATOM 743 O O . VAL A 1 95 ? 32.677 27.939 15.197 1.00 23.39 96 VAL A O 1
ATOM 747 N N . ARG A 1 96 ? 31.443 29.742 15.705 1.00 21.87 97 ARG A N 1
ATOM 748 C CA . ARG A 1 96 ? 32.552 30.696 15.799 1.00 24.68 97 ARG A CA 1
ATOM 749 C C . ARG A 1 96 ? 32.510 31.425 17.130 1.00 23.50 97 ARG A C 1
ATOM 750 O O . ARG A 1 96 ? 31.434 31.575 17.727 1.00 22.53 97 ARG A O 1
ATOM 758 N N . VAL A 1 97 ? 33.687 31.843 17.618 1.00 22.96 98 VAL A N 1
ATOM 759 C CA . VAL A 1 97 ? 33.761 32.563 18.886 1.00 23.02 98 VAL A CA 1
ATOM 760 C C . VAL A 1 97 ? 34.770 33.690 18.713 1.00 24.45 98 VAL A C 1
ATOM 761 O O . VAL A 1 97 ? 35.626 33.638 17.815 1.00 25.87 98 VAL A O 1
ATOM 765 N N . GLY A 1 98 ? 34.660 34.718 19.541 1.00 26.48 99 GLY A N 1
ATOM 766 C CA . GLY A 1 98 ? 35.597 35.808 19.416 1.00 27.20 99 GLY A CA 1
ATOM 767 C C . GLY A 1 98 ? 35.218 37.021 20.230 1.00 28.06 99 GLY A C 1
ATOM 768 O O . GLY A 1 98 ? 34.226 36.998 20.966 1.00 27.04 99 GLY A O 1
ATOM 769 N N . ASN A 1 99 ? 35.987 38.099 20.089 1.00 30.52 100 ASN A N 1
ATOM 770 C CA . ASN A 1 99 ? 35.716 39.302 20.863 1.00 34.33 100 ASN A CA 1
ATOM 771 C C . ASN A 1 99 ? 34.550 40.079 20.305 1.00 35.69 100 ASN A C 1
ATOM 772 O O . ASN A 1 99 ? 33.774 40.682 21.062 1.00 37.24 100 ASN A O 1
ATOM 777 N N . ASN A 1 100 ? 34.448 40.073 18.979 1.00 32.94 101 ASN A N 1
ATOM 778 C CA . ASN A 1 100 ? 33.403 40.792 18.265 1.00 37.27 101 ASN A CA 1
ATOM 779 C C . ASN A 1 100 ? 33.140 40.160 16.895 1.00 35.20 101 ASN A C 1
ATOM 780 O O . ASN A 1 100 ? 33.812 39.215 16.495 1.00 31.64 101 ASN A O 1
ATOM 785 N N . PHE A 1 101 ? 32.180 40.716 16.164 1.00 29.67 102 PHE A N 1
ATOM 786 C CA . PHE A 1 101 ? 31.790 40.187 14.875 1.00 31.36 102 PHE A CA 1
ATOM 787 C C . PHE A 1 101 ? 32.885 40.103 13.857 1.00 32.51 102 PHE A C 1
ATOM 788 O O . PHE A 1 101 ? 32.813 39.304 12.923 1.00 36.60 102 PHE A O 1
ATOM 796 N N . HIS A 1 102 ? 33.897 40.935 14.039 1.00 35.20 103 HIS A N 1
ATOM 797 C CA . HIS A 1 102 ? 34.976 41.006 13.077 1.00 37.98 103 HIS A CA 1
ATOM 798 C C . HIS A 1 102 ? 36.214 40.211 13.441 1.00 37.87 103 HIS A C 1
ATOM 799 O O . HIS A 1 102 ? 37.148 40.115 12.638 1.00 41.46 103 HIS A O 1
ATOM 806 N N . ASN A 1 103 ? 36.218 39.617 14.630 1.00 37.13 104 ASN A N 1
ATOM 807 C CA . ASN A 1 103 ? 37.367 38.823 15.067 1.00 40.18 104 ASN A CA 1
ATOM 808 C C . ASN A 1 103 ? 36.914 37.407 15.378 1.00 35.20 104 ASN A C 1
ATOM 809 O O . ASN A 1 103 ? 37.507 36.733 16.218 1.00 38.52 104 ASN A O 1
ATOM 814 N N . LEU A 1 104 ? 35.848 36.956 14.730 1.00 33.63 105 LEU A N 1
ATOM 815 C CA . LEU A 1 104 ? 35.357 35.617 15.004 1.00 29.74 105 LEU A CA 1
ATOM 816 C C . LEU A 1 104 ? 36.196 34.572 14.335 1.00 29.89 105 LEU A C 1
ATOM 817 O O . LEU A 1 104 ? 36.673 34.751 13.211 1.00 33.50 105 LEU A O 1
ATOM 822 N N . GLN A 1 105 ? 36.400 33.469 15.028 1.00 30.75 106 GLN A N 1
ATOM 823 C CA . GLN A 1 105 ? 37.135 32.400 14.410 1.00 32.21 106 GLN A CA 1
ATOM 824 C C . GLN A 1 105 ? 36.329 31.122 14.539 1.00 27.88 106 GLN A C 1
ATOM 825 O O . GLN A 1 105 ? 35.761 30.812 15.587 1.00 26.13 106 GLN A O 1
ATOM 831 N N . GLU A 1 106 ? 36.241 30.390 13.445 1.00 28.80 107 GLU A N 1
ATOM 832 C CA . GLU A 1 106 ? 35.503 29.138 13.463 1.00 25.34 107 GLU A CA 1
ATOM 833 C C . GLU A 1 106 ? 36.219 28.128 14.344 1.00 29.33 107 GLU A C 1
ATOM 834 O O . GLU A 1 106 ? 37.435 27.927 14.202 1.00 31.15 107 GLU A O 1
ATOM 840 N N . ILE A 1 107 ? 35.482 27.499 15.247 1.00 25.04 108 ILE A N 1
ATOM 841 C CA . ILE A 1 107 ? 36.062 26.487 16.101 1.00 26.94 108 ILE A CA 1
ATOM 842 C C . ILE A 1 107 ? 35.485 25.121 15.847 1.00 28.24 108 ILE A C 1
ATOM 843 O O . ILE A 1 107 ? 36.092 24.111 16.201 1.00 30.22 108 ILE A O 1
ATOM 848 N N . ARG A 1 108 ? 34.313 25.057 15.214 1.00 25.15 109 ARG A N 1
ATOM 849 C CA . ARG A 1 108 ? 33.753 23.758 14.883 1.00 24.99 109 ARG A CA 1
ATOM 850 C C . ARG A 1 108 ? 32.941 23.884 13.603 1.00 26.93 109 ARG A C 1
ATOM 851 O O . ARG A 1 108 ? 32.285 24.891 13.370 1.00 25.64 109 ARG A O 1
ATOM 859 N N . GLN A 1 109 ? 33.016 22.878 12.749 1.00 27.87 110 GLN A N 1
ATOM 860 C CA . GLN A 1 109 ? 32.189 22.878 11.548 1.00 33.53 110 GLN A CA 1
ATOM 861 C C . GLN A 1 109 ? 31.484 21.544 11.626 1.00 31.48 110 GLN A C 1
ATOM 862 O O . GLN A 1 109 ? 32.124 20.484 11.681 1.00 36.50 110 GLN A O 1
ATOM 868 N N . LEU A 1 110 ? 30.158 21.600 11.656 1.00 27.45 111 LEU A N 1
ATOM 869 C CA . LEU A 1 110 ? 29.326 20.409 11.825 1.00 28.92 111 LEU A CA 1
ATOM 870 C C . LEU A 1 110 ? 28.517 20.085 10.605 1.00 28.11 111 LEU A C 1
ATOM 871 O O . LEU A 1 110 ? 27.865 20.951 10.050 1.00 29.37 111 LEU A O 1
ATOM 876 N N . GLU A 1 111 ? 28.533 18.828 10.203 1.00 28.70 112 GLU A N 1
ATOM 877 C CA . GLU A 1 111 ? 27.715 18.391 9.085 1.00 29.09 112 GLU A CA 1
ATOM 878 C C . GLU A 1 111 ? 26.648 17.581 9.803 1.00 29.81 112 GLU A C 1
ATOM 879 O O . GLU A 1 111 ? 26.950 16.718 10.638 1.00 32.63 112 GLU A O 1
ATOM 885 N N . LEU A 1 112 ? 25.389 17.888 9.533 1.00 24.53 113 LEU A N 1
ATOM 886 C CA . LEU A 1 112 ? 24.303 17.188 10.180 1.00 23.69 113 LEU A CA 1
ATOM 887 C C . LEU A 1 112 ? 23.544 16.417 9.128 1.00 21.48 113 LEU A C 1
ATOM 888 O O . LEU A 1 112 ? 23.150 16.969 8.095 1.00 24.57 113 LEU A O 1
ATOM 893 N N . VAL A 1 113 ? 23.353 15.122 9.383 1.00 20.17 114 VAL A N 1
ATOM 894 C CA . VAL A 1 113 ? 22.600 14.279 8.464 1.00 20.19 114 VAL A CA 1
ATOM 895 C C . VAL A 1 113 ? 21.340 13.815 9.175 1.00 18.52 114 VAL A C 1
ATOM 896 O O . VAL A 1 113 ? 21.399 13.040 10.148 1.00 20.93 114 VAL A O 1
ATOM 900 N N . GLU A 1 114 ? 20.194 14.331 8.719 1.00 18.31 115 GLU A N 1
ATOM 901 C CA . GLU A 1 114 ? 18.908 13.985 9.298 1.00 19.28 115 GLU A CA 1
ATOM 902 C C . GLU A 1 114 ? 18.932 13.891 10.824 1.00 21.80 115 GLU A C 1
ATOM 903 O O . GLU A 1 114 ? 18.539 12.868 11.417 1.00 23.19 115 GLU A O 1
ATOM 909 N N . PRO A 1 115 ? 19.359 14.963 11.500 1.00 19.10 116 PRO A N 1
ATOM 910 C CA . PRO A 1 115 ? 19.395 14.946 12.962 1.00 18.46 116 PRO A CA 1
ATOM 911 C C . PRO A 1 115 ? 17.993 14.723 13.570 1.00 19.06 116 PRO A C 1
ATOM 912 O O . PRO A 1 115 ? 16.961 14.995 12.941 1.00 24.85 116 PRO A O 1
ATOM 916 N N . SER A 1 116 ? 17.967 14.216 14.792 1.00 18.97 117 SER A N 1
ATOM 917 C CA . SER A 1 116 ? 16.716 13.858 15.433 1.00 22.00 117 SER A CA 1
ATOM 918 C C . SER A 1 116 ? 16.704 14.213 16.895 1.00 23.76 117 SER A C 1
ATOM 919 O O . SER A 1 116 ? 16.207 13.457 17.724 1.00 28.08 117 SER A O 1
ATOM 922 N N . GLY A 1 117 ? 17.254 15.359 17.241 1.00 22.51 118 GLY A N 1
ATOM 923 C CA . GLY A 1 117 ? 17.254 15.692 18.644 1.00 24.97 118 GLY A CA 1
ATOM 924 C C . GLY A 1 117 ? 18.346 16.672 18.982 1.00 19.57 118 GLY A C 1
ATOM 925 O O . GLY A 1 117 ? 18.673 17.554 18.194 1.00 22.64 118 GLY A O 1
ATOM 926 N N . TRP A 1 118 ? 18.915 16.535 20.175 1.00 21.84 119 TRP A N 1
ATOM 927 C CA . TRP A 1 118 ? 19.941 17.453 20.594 1.00 19.41 119 TRP A CA 1
ATOM 928 C C . TRP A 1 118 ? 21.310 17.185 20.038 1.00 24.27 119 TRP A C 1
ATOM 929 O O . TRP A 1 118 ? 21.791 16.050 20.059 1.00 28.17 119 TRP A O 1
ATOM 940 N N . ILE A 1 119 ? 21.931 18.243 19.555 1.00 22.17 120 ILE A N 1
ATOM 941 C CA . ILE A 1 119 ? 23.279 18.240 19.017 1.00 23.27 120 ILE A CA 1
ATOM 942 C C . ILE A 1 119 ? 24.178 18.926 20.061 1.00 26.10 120 ILE A C 1
ATOM 943 O O . ILE A 1 119 ? 23.944 20.083 20.408 1.00 21.97 120 ILE A O 1
ATOM 948 N N . HIS A 1 120 ? 25.170 18.215 20.606 1.00 24.09 121 HIS A N 1
ATOM 949 C CA . HIS A 1 120 ? 26.073 18.805 21.587 1.00 24.38 121 HIS A CA 1
ATOM 950 C C . HIS A 1 120 ? 27.371 19.204 20.872 1.00 31.78 121 HIS A C 1
ATOM 951 O O . HIS A 1 120 ? 28.001 18.374 20.175 1.00 34.35 121 HIS A O 1
ATOM 958 N N . VAL A 1 121 ? 27.780 20.458 21.041 1.00 23.27 122 VAL A N 1
ATOM 959 C CA . VAL A 1 121 ? 28.978 20.963 20.404 1.00 27.02 122 VAL A CA 1
ATOM 960 C C . VAL A 1 121 ? 29.923 21.500 21.463 1.00 28.59 122 VAL A C 1
ATOM 961 O O . VAL A 1 121 ? 29.617 22.466 22.150 1.00 27.93 122 VAL A O 1
ATOM 965 N N . PRO A 1 122 ? 31.078 20.843 21.647 1.00 31.58 123 PRO A N 1
ATOM 966 C CA . PRO A 1 122 ? 32.033 21.326 22.646 1.00 31.46 123 PRO A CA 1
ATOM 967 C C . PRO A 1 122 ? 32.606 22.650 22.173 1.00 31.33 123 PRO A C 1
ATOM 968 O O . PRO A 1 122 ? 32.834 22.845 20.971 1.00 32.70 123 PRO A O 1
ATOM 972 N N . LEU A 1 123 ? 32.855 23.552 23.115 1.00 26.04 124 LEU A N 1
ATOM 973 C CA . LEU A 1 123 ? 33.384 24.874 22.790 1.00 32.74 124 LEU A CA 1
ATOM 974 C C . LEU A 1 123 ? 34.773 25.124 23.376 1.00 39.17 124 LEU A C 1
ATOM 975 O O . LEU A 1 123 ? 35.054 26.220 23.881 1.00 41.50 124 LEU A O 1
ATOM 980 N N . THR A 1 124 ? 35.642 24.128 23.259 1.00 43.56 125 THR A N 1
ATOM 981 C CA . THR A 1 124 ? 37.015 24.198 23.773 1.00 46.62 125 THR A CA 1
ATOM 982 C C . THR A 1 124 ? 38.004 24.926 22.859 1.00 46.49 125 THR A C 1
ATOM 983 O O . THR A 1 124 ? 37.780 25.052 21.652 1.00 43.21 125 THR A O 1
ATOM 987 N N . ASP A 1 125 ? 39.102 25.407 23.440 1.00 46.54 126 ASP A N 1
ATOM 988 C CA . ASP A 1 125 ? 40.117 26.112 22.659 1.00 50.63 126 ASP A CA 1
ATOM 989 C C . ASP A 1 125 ? 41.220 25.169 22.170 1.00 54.11 126 ASP A C 1
ATOM 990 O O . ASP A 1 125 ? 41.066 23.948 22.195 1.00 54.55 126 ASP A O 1
ATOM 995 N N . ASN A 1 126 ? 42.332 25.748 21.732 1.00 57.46 127 ASN A N 1
ATOM 996 C CA . ASN A 1 126 ? 43.460 24.973 21.227 1.00 62.12 127 ASN A CA 1
ATOM 997 C C . ASN A 1 126 ? 44.272 24.288 22.319 1.00 61.95 127 ASN A C 1
ATOM 998 O O . ASN A 1 126 ? 45.278 23.633 22.033 1.00 63.94 127 ASN A O 1
ATOM 1003 N N . HIS A 1 127 ? 43.845 24.455 23.567 1.00 60.89 128 HIS A N 1
ATOM 1004 C CA . HIS A 1 127 ? 44.518 23.829 24.703 1.00 59.65 128 HIS A CA 1
ATOM 1005 C C . HIS A 1 127 ? 43.529 22.886 25.391 1.00 58.63 128 HIS A C 1
ATOM 1006 O O . HIS A 1 127 ? 43.702 22.525 26.558 1.00 58.42 128 HIS A O 1
ATOM 1013 N N . LYS A 1 128 ? 42.491 22.502 24.651 1.00 57.47 129 LYS A N 1
ATOM 1014 C CA . LYS A 1 128 ? 41.453 21.600 25.145 1.00 56.46 129 LYS A CA 1
ATOM 1015 C C . LYS A 1 128 ? 40.628 22.124 26.316 1.00 54.78 129 LYS A C 1
ATOM 1016 O O . LYS A 1 128 ? 39.850 21.371 26.896 1.00 55.58 129 LYS A O 1
ATOM 1022 N N . LYS A 1 129 ? 40.786 23.400 26.669 1.00 50.29 130 LYS A N 1
ATOM 1023 C CA . LYS A 1 129 ? 40.037 23.981 27.781 1.00 46.47 130 LYS A CA 1
ATOM 1024 C C . LYS A 1 129 ? 38.779 24.711 27.303 1.00 44.33 130 LYS A C 1
ATOM 1025 O O . LYS A 1 129 ? 38.667 25.068 26.134 1.00 45.85 130 LYS A O 1
ATOM 1031 N N . PRO A 1 130 ? 37.817 24.940 28.207 1.00 44.44 131 PRO A N 1
ATOM 1032 C CA . PRO A 1 130 ? 36.582 25.640 27.816 1.00 43.53 131 PRO A CA 1
ATOM 1033 C C . PRO A 1 130 ? 36.961 27.013 27.306 1.00 41.39 131 PRO A C 1
ATOM 1034 O O . PRO A 1 130 ? 37.787 27.682 27.917 1.00 37.43 131 PRO A O 1
ATOM 1038 N N . THR A 1 131 ? 36.388 27.458 26.198 1.00 39.71 132 THR A N 1
ATOM 1039 C CA . THR A 1 131 ? 36.777 28.782 25.757 1.00 42.13 132 THR A CA 1
ATOM 1040 C C . THR A 1 131 ? 36.156 29.853 26.652 1.00 40.76 132 THR A C 1
ATOM 1041 O O . THR A 1 131 ? 35.102 29.648 27.272 1.00 41.33 132 THR A O 1
ATOM 1045 N N . ARG A 1 132 ? 36.861 30.966 26.768 1.00 37.83 133 ARG A N 1
ATOM 1046 C CA . ARG A 1 132 ? 36.396 32.126 27.522 1.00 39.47 133 ARG A CA 1
ATOM 1047 C C . ARG A 1 132 ? 36.285 33.105 26.373 1.00 33.16 133 ARG A C 1
ATOM 1048 O O . ARG A 1 132 ? 37.271 33.386 25.701 1.00 34.62 133 ARG A O 1
ATOM 1056 N N . THR A 1 133 ? 35.084 33.612 26.134 1.00 30.43 134 THR A N 1
ATOM 1057 C CA . THR A 1 133 ? 34.890 34.496 25.001 1.00 27.04 134 THR A CA 1
ATOM 1058 C C . THR A 1 133 ? 33.815 35.540 25.266 1.00 22.51 134 THR A C 1
ATOM 1059 O O . THR A 1 133 ? 33.102 35.454 26.251 1.00 27.09 134 THR A O 1
ATOM 1063 N N . PHE A 1 134 ? 33.688 36.511 24.366 1.00 25.41 135 PHE A N 1
ATOM 1064 C CA . PHE A 1 134 ? 32.666 37.533 24.507 1.00 26.92 135 PHE A CA 1
ATOM 1065 C C . PHE A 1 134 ? 31.483 37.213 23.616 1.00 26.02 135 PHE A C 1
ATOM 1066 O O . PHE A 1 134 ? 30.395 37.727 23.837 1.00 27.76 135 PHE A O 1
ATOM 1074 N N . MET A 1 135 ? 31.692 36.334 22.644 1.00 25.47 136 MET A N 1
ATOM 1075 C CA . MET A 1 135 ? 30.627 36.085 21.680 1.00 25.05 136 MET A CA 1
ATOM 1076 C C . MET A 1 135 ? 30.695 34.742 21.001 1.00 24.79 136 MET A C 1
ATOM 1077 O O . MET A 1 135 ? 31.774 34.242 20.686 1.00 26.40 136 MET A O 1
ATOM 1082 N N . ILE A 1 136 ? 29.524 34.162 20.775 1.00 22.77 137 ILE A N 1
ATOM 1083 C CA . ILE A 1 136 ? 29.439 32.913 20.048 1.00 22.57 137 ILE A CA 1
ATOM 1084 C C . ILE A 1 136 ? 28.553 33.201 18.858 1.00 20.80 137 ILE A C 1
ATOM 1085 O O . ILE A 1 136 ? 27.525 33.863 19.004 1.00 20.39 137 ILE A O 1
ATOM 1090 N N . GLN A 1 137 ? 28.942 32.749 17.670 1.00 17.47 138 GLN A N 1
ATOM 1091 C CA . GLN A 1 137 ? 28.067 32.908 16.522 1.00 20.38 138 GLN A CA 1
ATOM 1092 C C . GLN A 1 137 ? 27.782 31.522 15.942 1.00 20.29 138 GLN A C 1
ATOM 1093 O O . GLN A 1 137 ? 28.686 30.752 15.644 1.00 20.93 138 GLN A O 1
ATOM 1099 N N . ILE A 1 138 ? 26.505 31.204 15.784 1.00 19.48 139 ILE A N 1
ATOM 1100 C CA . ILE A 1 138 ? 26.124 29.948 15.169 1.00 18.73 139 ILE A CA 1
ATOM 1101 C C . ILE A 1 138 ? 25.664 30.287 13.756 1.00 18.50 139 ILE A C 1
ATOM 1102 O O . ILE A 1 138 ? 24.743 31.078 13.578 1.00 22.05 139 ILE A O 1
ATOM 1107 N N . ALA A 1 139 ? 26.298 29.687 12.754 1.00 15.97 140 ALA A N 1
ATOM 1108 C CA . ALA A 1 139 ? 25.905 30.002 11.375 1.00 17.86 140 ALA A CA 1
ATOM 1109 C C . ALA A 1 139 ? 25.364 28.769 10.666 1.00 19.34 140 ALA A C 1
ATOM 1110 O O . ALA A 1 139 ? 26.071 27.746 10.572 1.00 20.59 140 ALA A O 1
ATOM 1112 N N . VAL A 1 140 ? 24.113 28.850 10.191 1.00 17.42 141 VAL A N 1
ATOM 1113 C CA . VAL A 1 140 ? 23.568 27.754 9.381 1.00 17.54 141 VAL A CA 1
ATOM 1114 C C . VAL A 1 140 ? 24.004 28.038 7.933 1.00 19.20 141 VAL A C 1
ATOM 1115 O O . VAL A 1 140 ? 23.532 28.994 7.299 1.00 19.38 141 VAL A O 1
ATOM 1119 N N . LEU A 1 141 ? 24.934 27.229 7.422 1.00 18.41 142 LEU A N 1
ATOM 1120 C CA . LEU A 1 141 ? 25.456 27.427 6.068 1.00 18.02 142 LEU A CA 1
ATOM 1121 C C . LEU A 1 141 ? 24.611 26.807 4.948 1.00 20.14 142 LEU A C 1
ATOM 1122 O O . LEU A 1 141 ? 24.713 27.202 3.786 1.00 21.77 142 LEU A O 1
ATOM 1127 N N . ALA A 1 142 ? 23.846 25.782 5.305 1.00 18.54 143 ALA A N 1
ATOM 1128 C CA . ALA A 1 142 ? 22.962 25.104 4.347 1.00 19.02 143 ALA A CA 1
ATOM 1129 C C . ALA A 1 142 ? 21.940 24.304 5.114 1.00 17.92 143 ALA A C 1
ATOM 1130 O O . ALA A 1 142 ? 22.144 24.017 6.298 1.00 17.58 143 ALA A O 1
ATOM 1132 N N . ASN A 1 143 ? 20.809 24.021 4.442 1.00 17.86 144 ASN A N 1
ATOM 1133 C CA . ASN A 1 143 ? 19.745 23.205 4.994 1.00 15.45 144 ASN A CA 1
ATOM 1134 C C . ASN A 1 143 ? 19.603 21.960 4.126 1.00 17.81 144 ASN A C 1
ATOM 1135 O O . ASN A 1 143 ? 20.138 21.891 3.009 1.00 20.26 144 ASN A O 1
ATOM 1140 N N . HIS A 1 144 ? 18.883 20.969 4.648 1.00 18.30 145 HIS A N 1
ATOM 1141 C CA . HIS A 1 144 ? 18.651 19.744 3.873 1.00 19.33 145 HIS A CA 1
ATOM 1142 C C . HIS A 1 144 ? 17.764 20.038 2.666 1.00 22.24 145 HIS A C 1
ATOM 1143 O O . HIS A 1 144 ? 16.960 20.973 2.683 1.00 19.17 145 HIS A O 1
ATOM 1150 N N . GLN A 1 145 ? 17.934 19.228 1.626 1.00 19.51 146 GLN A N 1
ATOM 1151 C CA . GLN A 1 145 ? 17.080 19.280 0.452 1.00 19.82 146 GLN A CA 1
ATOM 1152 C C . GLN A 1 145 ? 16.646 20.668 -0.071 1.00 18.19 146 GLN A C 1
ATOM 1153 O O . GLN A 1 145 ? 15.442 20.982 -0.195 1.00 18.86 146 GLN A O 1
ATOM 1159 N N . ASN A 1 146 ? 17.650 21.471 -0.365 1.00 16.14 147 ASN A N 1
ATOM 1160 C CA . ASN A 1 146 ? 17.450 22.785 -0.991 1.00 16.81 147 ASN A CA 1
ATOM 1161 C C . ASN A 1 146 ? 16.658 23.737 -0.140 1.00 18.56 147 ASN A C 1
ATOM 1162 O O . ASN A 1 146 ? 16.009 24.629 -0.677 1.00 18.84 147 ASN A O 1
ATOM 1167 N N . GLY A 1 147 ? 16.698 23.586 1.183 1.00 16.60 148 GLY A N 1
ATOM 1168 C CA . GLY A 1 147 ? 15.895 24.479 2.006 1.00 17.04 148 GLY A CA 1
ATOM 1169 C C . GLY A 1 147 ? 16.476 25.879 2.113 1.00 16.64 148 GLY A C 1
ATOM 1170 O O . GLY A 1 147 ? 17.667 26.031 2.394 1.00 17.45 148 GLY A O 1
ATOM 1171 N N . ARG A 1 148 ? 15.646 26.889 1.853 1.00 16.06 149 ARG A N 1
ATOM 1172 C CA . ARG A 1 148 ? 16.103 28.269 1.962 1.00 18.64 149 ARG A CA 1
ATOM 1173 C C . ARG A 1 148 ? 16.184 28.672 3.434 1.00 19.21 149 ARG A C 1
ATOM 1174 O O . ARG A 1 148 ? 17.283 28.977 3.935 1.00 19.91 149 ARG A O 1
ATOM 1182 N N . ASP A 1 149 ? 15.044 28.658 4.122 1.00 16.97 150 ASP A N 1
ATOM 1183 C CA . ASP A 1 149 ? 15.001 29.053 5.538 1.00 16.18 150 ASP A CA 1
ATOM 1184 C C . ASP A 1 149 ? 15.157 27.891 6.474 1.00 19.19 150 ASP A C 1
ATOM 1185 O O . ASP A 1 149 ? 14.946 26.743 6.071 1.00 19.30 150 ASP A O 1
ATOM 1190 N N . THR A 1 150 ? 15.573 28.197 7.702 1.00 16.83 151 THR A N 1
ATOM 1191 C CA . THR A 1 150 ? 15.859 27.169 8.701 1.00 18.23 151 THR A CA 1
ATOM 1192 C C . THR A 1 150 ? 14.980 27.209 9.887 1.00 19.27 151 THR A C 1
ATOM 1193 O O . THR A 1 150 ? 14.328 28.199 10.156 1.00 19.33 151 THR A O 1
ATOM 1197 N N . HIS A 1 151 ? 14.965 26.094 10.603 1.00 19.00 152 HIS A N 1
ATOM 1198 C CA . HIS A 1 151 ? 14.237 25.963 11.848 1.00 17.05 152 HIS A CA 1
ATOM 1199 C C . HIS A 1 151 ? 15.155 25.431 12.937 1.00 18.02 152 HIS A C 1
ATOM 1200 O O . HIS A 1 151 ? 15.929 24.492 12.692 1.00 20.06 152 HIS A O 1
ATOM 1207 N N . MET A 1 152 ? 15.059 26.017 14.126 1.00 19.94 153 MET A N 1
ATOM 1208 C CA . MET A 1 152 ? 15.757 25.446 15.292 1.00 17.97 153 MET A CA 1
ATOM 1209 C C . MET A 1 152 ? 14.713 25.549 16.379 1.00 20.22 153 MET A C 1
ATOM 1210 O O . MET A 1 152 ? 14.067 26.574 16.491 1.00 22.09 153 MET A O 1
ATOM 1215 N N . ARG A 1 153 ? 14.581 24.523 17.212 1.00 17.70 154 ARG A N 1
ATOM 1216 C CA . ARG A 1 153 ? 13.538 24.532 18.234 1.00 18.02 154 ARG A CA 1
ATOM 1217 C C . ARG A 1 153 ? 14.000 24.925 19.626 1.00 19.16 154 ARG A C 1
ATO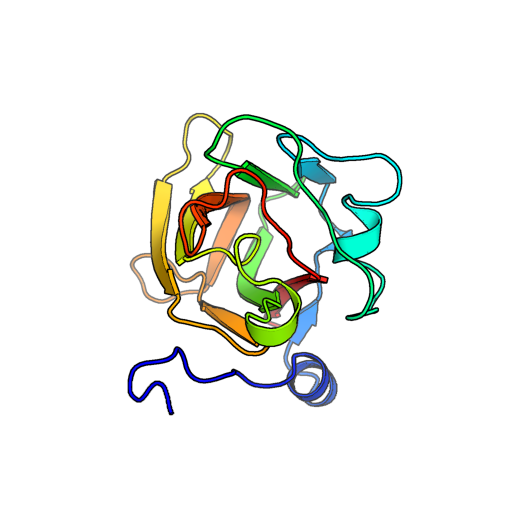M 1218 O O . ARG A 1 153 ? 13.163 25.209 20.481 1.00 19.80 154 ARG A O 1
ATOM 1226 N N . GLN A 1 154 ? 15.308 24.898 19.862 1.00 17.17 155 GLN A N 1
ATOM 1227 C CA . GLN A 1 154 ? 15.845 25.280 21.155 1.00 16.09 155 GLN A CA 1
ATOM 1228 C C . GLN A 1 154 ? 17.351 25.350 21.098 1.00 19.22 155 GLN A C 1
ATOM 1229 O O . GLN A 1 154 ? 17.982 24.578 20.367 1.00 17.54 155 GLN A O 1
ATOM 1235 N N . ILE A 1 155 ? 17.917 26.288 21.856 1.00 17.04 156 ILE A N 1
ATOM 1236 C CA . ILE A 1 155 ? 19.381 26.401 21.978 1.00 16.45 156 ILE A CA 1
ATOM 1237 C C . ILE A 1 155 ? 19.728 26.647 23.433 1.00 19.67 156 ILE A C 1
ATOM 1238 O O . ILE A 1 155 ? 19.119 27.490 24.076 1.00 20.27 156 ILE A O 1
ATOM 1243 N N . LYS A 1 156 ? 20.694 25.881 23.963 1.00 19.23 157 LYS A N 1
ATOM 1244 C CA . LYS A 1 156 ? 21.158 26.060 25.344 1.00 19.31 157 LYS A CA 1
ATOM 1245 C C . LYS A 1 156 ? 22.670 26.160 25.349 1.00 21.91 157 LYS A C 1
ATOM 1246 O O . LYS A 1 156 ? 23.331 25.605 24.479 1.00 21.77 157 LYS A O 1
ATOM 1252 N N . ILE A 1 157 ? 23.215 26.899 26.320 1.00 19.37 158 ILE A N 1
ATOM 1253 C CA . ILE A 1 157 ? 24.650 27.088 26.418 1.00 22.31 158 ILE A CA 1
ATOM 1254 C C . ILE A 1 157 ? 25.015 26.859 27.882 1.00 24.61 158 ILE A C 1
ATOM 1255 O O . ILE A 1 157 ? 24.352 27.360 28.798 1.00 22.99 158 ILE A O 1
ATOM 1260 N N . TYR A 1 158 ? 26.063 26.064 28.095 1.00 24.73 159 TYR A N 1
ATOM 1261 C CA . TYR A 1 158 ? 26.448 25.704 29.446 1.00 26.94 159 TYR A CA 1
ATOM 1262 C C . TYR A 1 158 ? 27.850 26.100 29.806 1.00 30.49 159 TYR A C 1
ATOM 1263 O O . TYR A 1 158 ? 28.760 26.006 28.988 1.00 28.29 159 TYR A O 1
ATOM 1272 N N . THR A 1 159 ? 27.993 26.555 31.052 1.00 36.35 160 THR A N 1
ATOM 1273 C CA . THR A 1 159 ? 29.275 26.979 31.614 1.00 38.48 160 THR A CA 1
ATOM 1274 C C . THR A 1 159 ? 29.571 25.949 32.707 1.00 37.49 160 THR A C 1
ATOM 1275 O O . THR A 1 159 ? 28.655 25.346 33.298 1.00 31.20 160 THR A O 1
ATOM 1279 N N . PRO A 1 160 ? 30.859 25.713 32.988 1.00 40.24 161 PRO A N 1
ATOM 1280 C CA . PRO A 1 160 ? 31.196 24.730 34.028 1.00 45.25 161 PRO A CA 1
ATOM 1281 C C . PRO A 1 160 ? 30.829 25.251 35.428 1.00 43.32 161 PRO A C 1
ATOM 1282 O O . PRO A 1 160 ? 30.994 26.431 35.713 1.00 44.80 161 PRO A O 1
ATOM 1286 N N . VAL A 1 161 ? 30.313 24.380 36.287 1.00 46.97 162 VAL A N 1
ATOM 1287 C CA . VAL A 1 161 ? 29.946 24.796 37.636 1.00 50.81 162 VAL A CA 1
ATOM 1288 C C . VAL A 1 161 ? 30.948 24.300 38.668 1.00 52.32 162 VAL A C 1
ATOM 1289 O O . VAL A 1 161 ? 31.821 25.053 39.086 1.00 55.96 162 VAL A O 1
#

Secondary structure (DSSP, 8-state):
--TTSPPP---HHHHHHTTSEEE-GGGEEEEES--BTTBSTHHHHSS-TT--EE--SSSSEEEEEEEEEEEEE-EEEEEEEHHHHGGGSEEEEEEEEESSTTS-EEEEEEE-SS-EEEEEEE-B-TTSSBEEEEEEEEEEEEEGGG-SS-EE-EEEEEEE-